Protein AF-A0A8T3V897-F1 (afdb_monomer_lite)

Radius of gyration: 18.7 Å; chains: 1; bounding box: 42×52×38 Å

InterPro domains:
  IPR036388 Winged helix-like DNA-binding domain superfamily [G3DSA:1.10.10.10] (30-79)

Sequence (80 aa):
MINEKTLEDSYNLPVIEEITLRDIPYPQQKEEIIEYCKKNKRVFLSDVANDLKLDLWDVYNIINELIDEGILGVHNDNRL

pLDDT: mean 85.64, std 17.75, range [40.34, 98.5]

Structure (mmCIF, N/CA/C/O backbone):
data_AF-A0A8T3V897-F1
#
_entry.id   AF-A0A8T3V897-F1
#
loop_
_atom_site.group_PDB
_atom_site.id
_atom_site.type_symbol
_atom_site.label_atom_id
_atom_site.label_alt_id
_atom_site.label_comp_id
_atom_site.label_asym_id
_atom_site.label_entity_id
_atom_site.label_seq_id
_atom_site.pdbx_PDB_ins_code
_atom_site.Cartn_x
_atom_site.Cartn_y
_atom_site.Cartn_z
_atom_site.occupancy
_atom_site.B_iso_or_equiv
_atom_site.auth_seq_id
_atom_site.auth_comp_id
_atom_site.auth_asym_id
_atom_site.auth_atom_id
_atom_site.pdbx_PDB_model_num
ATOM 1 N N . MET A 1 1 ? 27.598 40.274 -29.285 1.00 40.34 1 MET A N 1
ATOM 2 C CA . MET A 1 1 ? 28.124 39.422 -28.201 1.00 40.34 1 MET A CA 1
ATOM 3 C C . MET A 1 1 ? 26.924 38.894 -27.448 1.00 40.34 1 MET A C 1
ATOM 5 O O . MET A 1 1 ? 26.237 39.679 -26.809 1.00 40.34 1 MET A O 1
ATOM 9 N N . ILE A 1 2 ? 26.580 37.628 -27.666 1.00 46.56 2 ILE A N 1
ATOM 10 C CA . ILE A 1 2 ? 25.466 36.982 -26.971 1.00 46.56 2 ILE A CA 1
ATOM 11 C C . ILE A 1 2 ? 26.055 36.516 -25.640 1.00 46.56 2 ILE A C 1
ATOM 13 O O . ILE A 1 2 ? 27.082 35.846 -25.640 1.00 46.56 2 ILE A O 1
ATOM 17 N N . ASN A 1 3 ? 25.485 36.977 -24.528 1.00 46.88 3 ASN A N 1
ATOM 18 C CA . ASN A 1 3 ? 25.947 36.627 -23.188 1.00 46.88 3 ASN A CA 1
ATOM 19 C C . ASN A 1 3 ? 25.838 35.104 -23.013 1.00 46.88 3 ASN A C 1
ATOM 21 O O . ASN A 1 3 ? 24.731 34.573 -23.035 1.00 46.88 3 ASN A O 1
ATOM 25 N N . GLU A 1 4 ? 26.962 34.417 -22.809 1.00 53.56 4 GLU A N 1
ATOM 26 C CA . GLU A 1 4 ? 27.075 32.965 -22.567 1.00 53.56 4 GLU A CA 1
ATOM 27 C C . GLU A 1 4 ? 26.510 32.538 -21.192 1.00 53.56 4 GLU A C 1
ATOM 29 O O . GLU A 1 4 ? 27.056 31.672 -20.519 1.00 53.56 4 GLU A O 1
ATOM 34 N N . LYS A 1 5 ? 25.430 33.172 -20.718 1.00 51.28 5 LYS A N 1
ATOM 35 C CA . LYS A 1 5 ? 24.908 32.993 -19.354 1.00 51.28 5 LYS A CA 1
ATOM 36 C C . LYS A 1 5 ? 23.411 32.694 -19.303 1.00 51.28 5 LYS A C 1
ATOM 38 O O . LYS A 1 5 ? 22.717 33.207 -18.434 1.00 51.28 5 LYS A O 1
ATOM 43 N N . THR A 1 6 ? 22.870 31.947 -20.261 1.00 51.91 6 THR A N 1
ATOM 44 C CA . THR A 1 6 ? 21.423 31.649 -20.286 1.00 51.91 6 THR A CA 1
ATOM 45 C C . THR A 1 6 ? 21.117 30.331 -20.988 1.00 51.91 6 THR A C 1
ATOM 47 O O . THR A 1 6 ? 20.447 30.344 -22.004 1.00 51.91 6 THR A O 1
ATOM 50 N N . LEU A 1 7 ? 21.596 29.189 -20.478 1.00 52.12 7 LEU A N 1
ATOM 51 C CA . LEU A 1 7 ? 21.041 27.877 -20.872 1.00 52.12 7 LEU A CA 1
ATOM 52 C C . LEU A 1 7 ? 21.160 26.759 -19.811 1.00 52.12 7 LEU A C 1
ATOM 54 O O . LEU A 1 7 ? 20.611 25.686 -20.033 1.00 52.12 7 LEU A O 1
ATOM 58 N N . GLU A 1 8 ? 21.825 26.972 -18.670 1.00 51.72 8 GLU A N 1
ATOM 59 C CA . GLU A 1 8 ? 22.027 25.902 -17.670 1.00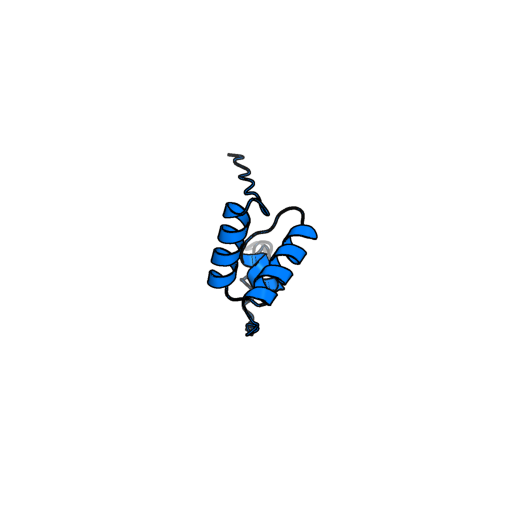 51.72 8 GLU A CA 1
ATOM 60 C C . GLU A 1 8 ? 20.879 25.720 -16.659 1.00 51.72 8 GLU A C 1
ATOM 62 O O . GLU A 1 8 ? 20.846 24.710 -15.958 1.00 51.72 8 GLU A O 1
ATOM 67 N N . ASP A 1 9 ? 19.888 26.614 -16.616 1.00 54.22 9 ASP A N 1
ATOM 68 C CA . ASP A 1 9 ? 18.761 26.463 -15.692 1.00 54.22 9 ASP A CA 1
ATOM 69 C C . ASP A 1 9 ? 17.649 25.568 -16.266 1.00 54.22 9 ASP A C 1
ATOM 71 O O . ASP A 1 9 ? 16.682 26.003 -16.890 1.00 54.22 9 ASP A O 1
ATOM 75 N N . SER A 1 10 ? 17.779 24.285 -15.930 1.00 58.72 10 SER A N 1
ATOM 76 C CA . SER A 1 10 ? 16.685 23.391 -15.537 1.00 58.72 10 SER A CA 1
ATOM 77 C C . SER A 1 10 ? 15.684 22.948 -16.613 1.00 58.72 10 SER A C 1
ATOM 79 O O . SER A 1 10 ? 14.502 23.280 -16.589 1.00 58.72 10 SER A O 1
ATOM 81 N N . TYR A 1 11 ? 16.106 22.020 -17.464 1.00 60.62 11 TYR A N 1
ATOM 82 C CA . TYR A 1 11 ? 15.212 20.911 -17.792 1.00 60.62 11 TYR A CA 1
ATOM 83 C C . TYR A 1 11 ? 15.656 19.718 -16.951 1.00 60.62 11 TYR A C 1
ATOM 85 O O . TYR A 1 11 ? 16.511 18.943 -17.370 1.00 60.62 11 TYR A O 1
ATOM 93 N N . ASN A 1 12 ? 15.091 19.575 -15.746 1.00 67.75 12 ASN A N 1
ATOM 94 C CA . ASN A 1 12 ? 15.046 18.267 -15.092 1.00 67.75 12 ASN A CA 1
ATOM 95 C C . ASN A 1 12 ? 14.139 17.394 -15.958 1.00 67.75 12 ASN A C 1
ATOM 97 O O . ASN A 1 12 ? 12.928 17.329 -15.751 1.00 67.75 12 ASN A O 1
ATOM 101 N N . LEU A 1 13 ? 14.722 16.817 -17.007 1.00 76.00 13 LEU A N 1
ATOM 102 C CA . LEU A 1 13 ? 14.035 15.848 -17.838 1.00 76.00 13 LEU A CA 1
ATOM 103 C C . LEU A 1 13 ? 13.603 14.695 -16.926 1.00 76.00 13 LEU A C 1
ATOM 105 O O . LEU A 1 13 ? 14.396 14.275 -16.075 1.00 76.00 13 LEU A O 1
ATOM 109 N N . PRO A 1 14 ? 12.360 14.205 -17.057 1.00 75.75 14 PRO A N 1
ATOM 110 C CA . PRO A 1 14 ? 11.906 13.086 -16.252 1.00 75.75 14 PRO A CA 1
ATOM 111 C C . PRO A 1 14 ? 12.850 11.902 -16.474 1.00 75.75 14 PRO A C 1
ATOM 113 O O . PRO A 1 14 ? 13.130 11.522 -17.613 1.00 75.75 14 PRO A O 1
ATOM 116 N N . VAL A 1 15 ? 13.358 11.340 -15.378 1.00 79.62 15 VAL A N 1
ATOM 117 C CA . VAL A 1 15 ? 14.122 10.094 -15.419 1.00 79.62 15 VAL A CA 1
ATOM 118 C C . VAL A 1 15 ? 13.114 8.970 -15.619 1.00 79.62 15 VAL A C 1
ATOM 120 O O . VAL A 1 15 ? 12.191 8.815 -14.825 1.00 79.62 15 VAL A O 1
ATOM 123 N N . ILE A 1 16 ? 13.264 8.230 -16.715 1.00 86.12 16 ILE A N 1
ATOM 124 C CA . ILE A 1 16 ? 12.439 7.063 -17.026 1.00 86.12 16 ILE A CA 1
ATOM 125 C C . ILE A 1 16 ? 13.239 5.829 -16.628 1.00 86.12 16 ILE A C 1
ATOM 127 O O . ILE A 1 16 ? 14.359 5.641 -17.105 1.00 86.12 16 ILE A O 1
ATOM 131 N N . GLU A 1 17 ? 12.657 4.987 -15.785 1.00 86.31 17 GLU A N 1
ATOM 132 C CA . GLU A 1 17 ? 13.224 3.702 -15.391 1.00 86.31 17 GLU A CA 1
ATOM 133 C C . GLU A 1 17 ? 12.228 2.569 -15.648 1.00 86.31 17 GLU A C 1
ATOM 135 O O . GLU A 1 17 ? 11.011 2.763 -15.613 1.00 86.31 17 GLU A O 1
ATOM 140 N N . GLU A 1 18 ? 12.749 1.380 -15.947 1.00 88.62 18 GLU A N 1
ATOM 141 C CA . GLU A 1 18 ? 11.940 0.167 -15.999 1.00 88.62 18 GLU A CA 1
ATOM 142 C C . GLU A 1 18 ? 11.630 -0.282 -14.568 1.00 88.62 18 GLU A C 1
ATOM 144 O O . GLU A 1 18 ? 12.537 -0.494 -13.761 1.00 88.62 18 GLU A O 1
ATOM 149 N N . ILE A 1 19 ? 10.345 -0.456 -14.261 1.00 87.44 19 ILE A N 1
ATOM 150 C CA . ILE A 1 19 ? 9.886 -0.933 -12.957 1.00 87.44 19 ILE A CA 1
ATOM 151 C C . ILE A 1 19 ? 9.305 -2.332 -13.133 1.00 87.44 19 ILE A C 1
ATOM 153 O O . ILE A 1 19 ? 8.353 -2.540 -13.883 1.00 87.44 19 ILE A O 1
ATOM 157 N N . THR A 1 20 ? 9.861 -3.302 -12.411 1.00 94.88 20 THR A N 1
ATOM 158 C CA . THR A 1 20 ? 9.281 -4.643 -12.299 1.00 94.88 20 THR A CA 1
ATOM 159 C C . THR A 1 20 ? 8.321 -4.683 -11.118 1.00 94.88 20 THR A C 1
ATOM 161 O O . THR A 1 20 ? 8.748 -4.524 -9.970 1.00 94.88 20 THR A O 1
ATOM 164 N N . LEU A 1 21 ? 7.041 -4.921 -11.400 1.00 97.00 21 LEU A N 1
ATOM 165 C CA . LEU A 1 21 ? 6.021 -5.105 -10.372 1.00 97.00 21 LEU A CA 1
ATOM 166 C C . LEU A 1 21 ? 6.204 -6.446 -9.656 1.00 97.00 21 LEU A C 1
ATOM 168 O O . LEU A 1 21 ? 6.583 -7.451 -10.261 1.00 97.00 21 LEU A O 1
ATOM 172 N N . ARG A 1 22 ? 5.926 -6.459 -8.354 1.00 97.62 22 ARG A N 1
ATOM 173 C CA . ARG A 1 22 ? 5.864 -7.683 -7.561 1.00 97.62 22 ARG A CA 1
ATOM 174 C C . ARG A 1 22 ? 4.473 -8.287 -7.676 1.00 97.62 22 ARG A C 1
ATOM 176 O O . ARG A 1 22 ? 3.490 -7.658 -7.302 1.00 97.62 22 ARG A O 1
ATOM 183 N N . ASP A 1 23 ? 4.420 -9.533 -8.121 1.00 94.88 23 ASP A N 1
ATOM 184 C CA . ASP A 1 23 ? 3.210 -10.347 -8.060 1.00 94.88 23 ASP A CA 1
ATOM 185 C C . ASP A 1 23 ? 3.144 -11.031 -6.689 1.00 94.88 23 ASP A C 1
ATOM 187 O O . ASP A 1 23 ? 3.806 -12.044 -6.442 1.00 94.88 23 ASP A O 1
ATOM 191 N N . ILE A 1 24 ? 2.429 -10.405 -5.753 1.00 97.56 24 ILE A N 1
ATOM 192 C CA . ILE A 1 24 ? 2.221 -10.922 -4.397 1.00 97.56 24 ILE A CA 1
ATOM 193 C C . ILE A 1 24 ? 0.725 -10.990 -4.067 1.00 97.56 24 ILE A C 1
ATOM 195 O O . ILE A 1 24 ? -0.059 -10.184 -4.578 1.00 97.56 24 ILE A O 1
ATOM 199 N N . PRO A 1 25 ? 0.298 -11.914 -3.185 1.00 97.94 25 PRO A N 1
ATOM 200 C CA . PRO A 1 25 ? -1.111 -12.064 -2.839 1.00 97.94 25 PRO A CA 1
ATOM 201 C C . PRO A 1 25 ? -1.722 -10.792 -2.241 1.00 97.94 25 PRO A C 1
ATOM 203 O O . PRO A 1 25 ? -1.100 -10.127 -1.413 1.00 97.94 25 PRO A O 1
ATOM 206 N N . TYR A 1 26 ? -2.986 -10.519 -2.571 1.00 97.19 26 TYR A N 1
ATOM 207 C CA . TYR A 1 26 ? -3.734 -9.353 -2.083 1.00 97.19 26 TYR A CA 1
ATOM 208 C C . TYR A 1 26 ? -3.650 -9.117 -0.559 1.00 97.19 26 TYR A C 1
ATOM 210 O O . TYR A 1 26 ? -3.387 -7.984 -0.156 1.00 97.19 26 TYR A O 1
ATOM 218 N N . PRO A 1 27 ? -3.781 -10.140 0.319 1.00 97.88 27 PRO A N 1
ATOM 219 C CA . PRO A 1 27 ? -3.645 -9.923 1.762 1.00 97.88 27 PRO A CA 1
ATOM 220 C C . PRO A 1 27 ? -2.273 -9.367 2.162 1.00 97.88 27 PRO A C 1
ATOM 222 O O . PRO A 1 27 ? -2.190 -8.520 3.047 1.00 97.88 27 PRO A O 1
ATOM 225 N N . GLN A 1 28 ? -1.211 -9.805 1.480 1.00 98.44 28 GLN A N 1
ATOM 226 C CA . GLN A 1 28 ? 0.141 -9.306 1.710 1.00 98.44 28 GLN A CA 1
ATOM 227 C C . GLN A 1 28 ? 0.288 -7.866 1.201 1.00 98.44 28 GLN A C 1
ATOM 229 O O . GLN A 1 28 ? 0.869 -7.039 1.897 1.00 98.44 28 GLN A O 1
ATOM 234 N N . GLN A 1 29 ? -0.283 -7.536 0.035 1.00 98.38 29 GLN A N 1
ATOM 235 C CA . GLN A 1 29 ? -0.310 -6.153 -0.459 1.00 98.38 29 GLN A CA 1
ATOM 236 C C . GLN A 1 29 ? -0.973 -5.215 0.557 1.00 98.38 29 GLN A C 1
ATOM 238 O O . GLN A 1 29 ? -0.408 -4.177 0.898 1.00 98.38 29 GLN A O 1
ATOM 243 N N . LYS A 1 30 ? -2.138 -5.609 1.092 1.00 98.50 30 LYS A N 1
ATOM 244 C CA . LYS A 1 30 ? -2.879 -4.831 2.094 1.00 98.50 30 LYS A CA 1
ATOM 245 C C . LYS A 1 30 ? -2.052 -4.599 3.360 1.00 98.50 30 LYS A C 1
ATOM 247 O O . LYS A 1 30 ? -1.985 -3.468 3.837 1.00 98.50 30 LYS A O 1
ATOM 252 N N . GLU A 1 31 ? -1.384 -5.630 3.876 1.00 98.31 31 GLU A N 1
ATOM 253 C CA . GLU A 1 31 ? -0.505 -5.506 5.047 1.00 98.31 31 GLU A CA 1
ATOM 254 C C . GLU A 1 31 ? 0.679 -4.561 4.789 1.00 98.31 31 GLU A C 1
ATOM 256 O O . GLU A 1 31 ? 0.936 -3.653 5.584 1.00 98.31 31 GLU A O 1
ATOM 261 N N . GLU A 1 32 ? 1.370 -4.717 3.658 1.00 98.44 32 GLU A N 1
ATOM 262 C CA . GLU A 1 32 ? 2.522 -3.879 3.318 1.00 98.44 32 GLU A CA 1
ATOM 263 C C . GLU A 1 32 ? 2.131 -2.406 3.104 1.00 98.44 32 GLU A C 1
ATOM 265 O O . GLU A 1 32 ? 2.847 -1.510 3.560 1.00 98.44 32 GLU A O 1
ATOM 270 N N . ILE A 1 33 ? 0.971 -2.143 2.490 1.00 98.00 33 ILE A N 1
ATOM 271 C CA . ILE A 1 33 ? 0.422 -0.790 2.316 1.00 98.00 33 ILE A CA 1
ATOM 272 C C . ILE A 1 33 ? 0.100 -0.149 3.671 1.00 98.00 33 ILE A C 1
ATOM 274 O O . ILE A 1 33 ? 0.477 1.001 3.908 1.00 98.00 33 ILE A O 1
ATOM 278 N N . ILE A 1 34 ? -0.527 -0.885 4.596 1.00 97.19 34 ILE A N 1
ATOM 279 C CA . ILE A 1 34 ? -0.794 -0.393 5.957 1.00 97.19 34 ILE A CA 1
ATOM 280 C C . ILE A 1 34 ? 0.517 0.006 6.647 1.00 97.19 34 ILE A C 1
ATOM 282 O O . ILE A 1 34 ? 0.616 1.096 7.217 1.00 97.19 34 ILE A O 1
ATOM 286 N N . GLU A 1 35 ? 1.534 -0.855 6.601 1.00 97.75 35 GLU A N 1
ATOM 287 C CA . GLU A 1 35 ? 2.825 -0.583 7.238 1.00 97.75 35 GLU A CA 1
ATOM 288 C C . GLU A 1 35 ? 3.564 0.591 6.587 1.00 97.75 35 GLU A C 1
ATOM 290 O O . GLU A 1 35 ? 4.191 1.394 7.286 1.00 97.75 35 GLU A O 1
ATOM 295 N N . TYR A 1 36 ? 3.458 0.744 5.266 1.00 97.69 36 TYR A N 1
ATOM 296 C CA . TYR A 1 36 ? 3.992 1.899 4.554 1.00 97.69 36 TYR A CA 1
ATOM 297 C C . TYR A 1 36 ? 3.312 3.201 5.006 1.00 97.69 36 TYR A C 1
ATOM 299 O O . TYR A 1 36 ? 3.995 4.167 5.357 1.00 97.69 36 TYR A O 1
ATOM 307 N N . CYS A 1 37 ? 1.979 3.224 5.082 1.00 95.69 37 CYS A N 1
ATOM 308 C CA . CYS A 1 37 ? 1.216 4.381 5.553 1.00 95.69 37 CYS A CA 1
ATOM 309 C C . CYS A 1 37 ? 1.482 4.711 7.030 1.00 95.69 37 CYS A C 1
ATOM 311 O O . CYS A 1 37 ? 1.493 5.879 7.396 1.00 95.69 37 CYS A O 1
ATOM 313 N N . LYS A 1 38 ? 1.740 3.724 7.897 1.00 94.12 38 LYS A N 1
ATOM 314 C CA . L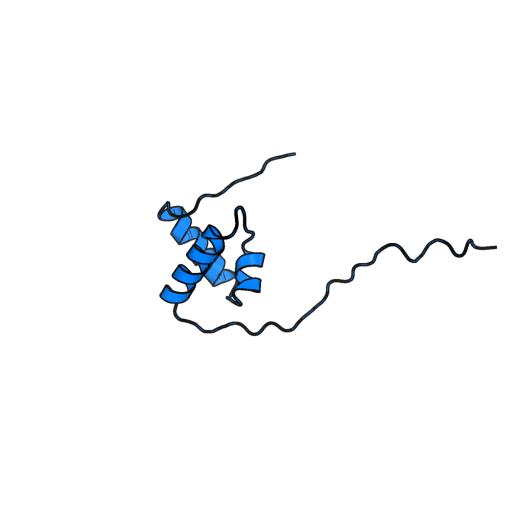YS A 1 38 ? 2.099 3.981 9.307 1.00 94.12 38 LYS A CA 1
ATOM 315 C C . LYS A 1 38 ? 3.454 4.670 9.455 1.00 94.12 38 LYS A C 1
ATOM 317 O O . LYS A 1 38 ? 3.630 5.504 10.343 1.00 94.12 38 LYS A O 1
ATOM 322 N N . LYS A 1 39 ? 4.426 4.302 8.616 1.00 95.69 39 LYS A N 1
ATOM 323 C CA . LYS A 1 39 ? 5.791 4.853 8.661 1.00 95.69 39 LYS A CA 1
ATOM 324 C C . LYS A 1 39 ? 5.863 6.279 8.114 1.00 95.69 39 LYS A C 1
ATOM 326 O O . LYS A 1 39 ? 6.731 7.045 8.530 1.00 95.69 39 LYS A O 1
ATOM 331 N N . ASN A 1 40 ? 4.943 6.644 7.225 1.00 91.75 40 ASN A N 1
ATOM 332 C CA . ASN A 1 40 ? 4.947 7.914 6.509 1.00 91.75 40 ASN A CA 1
ATOM 333 C C . ASN A 1 40 ? 3.769 8.800 6.939 1.00 91.75 40 ASN A C 1
ATOM 335 O O . ASN A 1 40 ? 2.618 8.396 6.883 1.00 91.75 40 ASN A O 1
ATOM 339 N N . LYS A 1 41 ? 4.025 10.052 7.342 1.00 80.00 41 LYS A N 1
ATOM 340 C CA . LYS A 1 41 ? 2.963 10.940 7.869 1.00 80.00 41 LYS A CA 1
ATOM 341 C C . LYS A 1 41 ? 1.876 11.290 6.844 1.00 80.00 41 LYS A C 1
ATOM 343 O O . LYS A 1 41 ? 0.743 11.556 7.233 1.00 80.00 41 LYS A O 1
ATOM 348 N N . ARG A 1 42 ? 2.245 11.379 5.565 1.00 88.00 42 ARG A N 1
ATOM 349 C CA . ARG A 1 42 ? 1.379 11.652 4.411 1.00 88.00 42 ARG A CA 1
ATOM 350 C C . ARG A 1 42 ? 2.001 10.967 3.204 1.00 88.00 42 ARG A C 1
ATOM 352 O O . ARG A 1 42 ? 3.220 11.019 3.064 1.00 88.00 42 ARG A O 1
ATOM 359 N N . VAL A 1 43 ? 1.177 10.343 2.373 1.00 92.00 43 VAL A N 1
ATOM 360 C CA . VAL A 1 43 ? 1.630 9.555 1.222 1.00 92.00 43 VAL A CA 1
ATOM 361 C C . VAL A 1 43 ? 0.771 9.869 0.007 1.00 92.00 43 VAL A C 1
ATOM 363 O O . VAL A 1 43 ? -0.441 10.048 0.149 1.00 92.00 43 VAL A O 1
ATOM 366 N N . PHE A 1 44 ? 1.382 9.921 -1.176 1.00 93.62 44 PHE A N 1
ATOM 367 C CA . PHE A 1 44 ? 0.641 9.842 -2.430 1.00 93.62 44 PHE A CA 1
ATOM 368 C C . PHE A 1 44 ? 0.536 8.382 -2.880 1.00 93.62 44 PHE A C 1
ATOM 370 O O . PHE A 1 44 ? 1.432 7.579 -2.634 1.00 93.62 44 PHE A O 1
ATOM 377 N N . LEU A 1 45 ? -0.551 8.037 -3.576 1.00 94.25 45 LEU A N 1
ATOM 378 C CA . LEU A 1 45 ? -0.761 6.684 -4.114 1.00 94.25 45 LEU A CA 1
ATOM 379 C C . LEU A 1 45 ? 0.387 6.239 -5.031 1.00 94.25 45 LEU A C 1
ATOM 381 O O . LEU A 1 45 ? 0.778 5.076 -5.009 1.00 94.25 45 LEU A O 1
ATOM 385 N N . SER A 1 46 ? 0.944 7.177 -5.803 1.00 93.44 46 SER A N 1
ATOM 386 C CA . SER A 1 46 ? 2.105 6.938 -6.662 1.00 93.44 46 SER A CA 1
ATOM 387 C C . SER A 1 46 ? 3.340 6.522 -5.873 1.00 93.44 46 SER A C 1
ATOM 389 O O . SER A 1 46 ? 4.069 5.647 -6.324 1.00 93.44 46 SER A O 1
ATOM 391 N N . ASP A 1 47 ? 3.559 7.114 -4.698 1.00 94.88 47 ASP A N 1
ATOM 392 C CA . ASP A 1 47 ? 4.722 6.808 -3.862 1.00 94.88 47 ASP A CA 1
ATOM 393 C C . ASP A 1 47 ? 4.596 5.390 -3.309 1.00 94.88 47 ASP A C 1
ATOM 395 O O . ASP A 1 47 ? 5.530 4.602 -3.391 1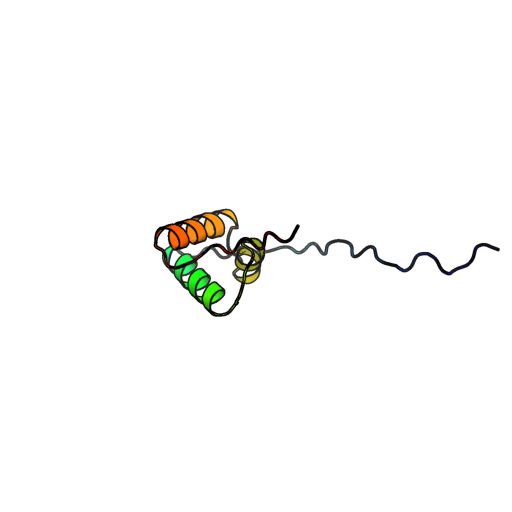.00 94.88 47 ASP A O 1
ATOM 399 N N . VAL A 1 48 ? 3.395 5.029 -2.843 1.00 96.88 48 VAL A N 1
ATOM 400 C CA . VAL A 1 48 ? 3.089 3.673 -2.370 1.00 96.88 48 VAL A CA 1
ATOM 401 C C . VAL A 1 48 ? 3.316 2.648 -3.485 1.00 96.88 48 VAL A C 1
ATOM 403 O O . VAL A 1 48 ? 3.999 1.649 -3.269 1.00 96.88 48 VAL A O 1
ATOM 406 N N . ALA A 1 49 ? 2.771 2.893 -4.681 1.00 96.81 49 ALA A N 1
ATOM 407 C CA . ALA A 1 49 ? 2.903 1.986 -5.819 1.00 96.81 49 ALA A CA 1
ATOM 408 C C . ALA A 1 49 ? 4.364 1.819 -6.262 1.00 96.81 49 ALA A C 1
ATOM 410 O O . ALA A 1 49 ? 4.825 0.691 -6.436 1.00 96.81 49 ALA A O 1
ATOM 411 N N . ASN A 1 50 ? 5.110 2.920 -6.378 1.00 94.75 50 ASN A N 1
ATOM 412 C CA . ASN A 1 50 ? 6.508 2.895 -6.804 1.00 94.75 50 ASN A CA 1
ATOM 413 C C . ASN A 1 50 ? 7.414 2.225 -5.762 1.00 94.75 50 ASN A C 1
ATOM 415 O O . ASN A 1 50 ? 8.172 1.314 -6.100 1.00 94.75 50 ASN A O 1
ATOM 419 N N . ASP A 1 51 ? 7.303 2.618 -4.492 1.00 96.12 51 ASP A N 1
ATOM 420 C CA . ASP A 1 51 ? 8.185 2.125 -3.431 1.00 96.12 51 ASP A CA 1
ATOM 421 C C . ASP A 1 51 ? 7.923 0.651 -3.105 1.00 96.12 51 ASP A C 1
ATOM 423 O O . ASP A 1 51 ? 8.860 -0.116 -2.862 1.00 96.12 51 ASP A O 1
ATOM 427 N N . LEU A 1 52 ? 6.653 0.230 -3.122 1.00 97.25 52 LEU A N 1
ATOM 428 C CA . LEU A 1 52 ? 6.275 -1.167 -2.888 1.00 97.25 52 LEU A CA 1
ATOM 429 C C . LEU A 1 52 ? 6.319 -2.015 -4.165 1.00 97.25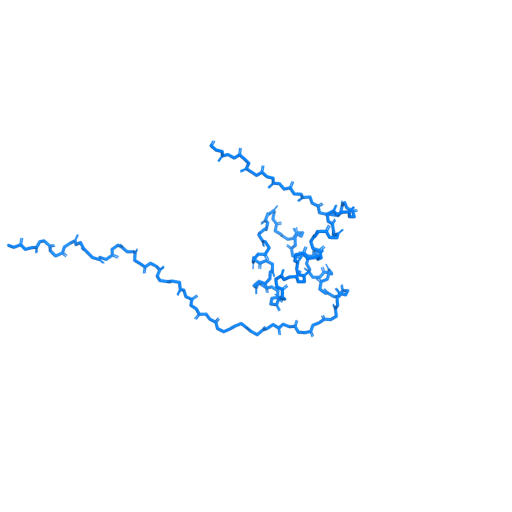 52 LEU A C 1
ATOM 431 O O . LEU A 1 52 ? 6.191 -3.243 -4.081 1.00 97.25 52 LEU A O 1
ATOM 435 N N . LYS A 1 53 ? 6.533 -1.391 -5.329 1.00 97.62 53 LYS A N 1
ATOM 436 C CA . LYS A 1 53 ? 6.498 -2.027 -6.654 1.00 97.62 53 LYS A CA 1
ATOM 437 C C . LYS A 1 53 ? 5.198 -2.799 -6.877 1.00 97.62 53 LYS A C 1
ATOM 439 O O . LYS A 1 53 ? 5.225 -3.965 -7.270 1.00 97.62 53 LYS A O 1
ATOM 444 N N . LEU A 1 54 ? 4.077 -2.166 -6.556 1.00 97.81 54 LEU A N 1
ATOM 445 C CA . LEU A 1 54 ? 2.731 -2.712 -6.715 1.00 97.81 54 LEU A CA 1
ATOM 446 C C . LEU A 1 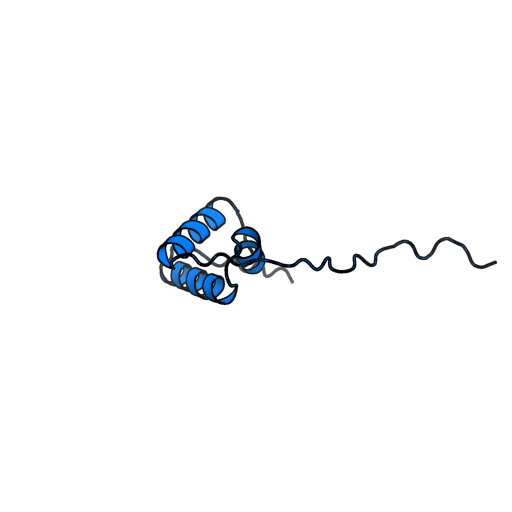54 ? 2.010 -1.999 -7.853 1.00 97.81 54 LEU A C 1
ATOM 448 O O . LEU A 1 54 ? 2.347 -0.865 -8.199 1.00 97.81 54 LEU A O 1
ATOM 452 N N . ASP A 1 55 ? 1.016 -2.665 -8.431 1.00 96.69 55 ASP A N 1
ATOM 453 C CA . ASP A 1 55 ? 0.165 -2.031 -9.427 1.00 96.69 55 ASP A CA 1
ATOM 454 C C . ASP A 1 55 ? -0.609 -0.857 -8.804 1.00 96.69 55 ASP A C 1
ATOM 456 O O . ASP A 1 55 ? -1.154 -0.949 -7.701 1.00 96.69 55 ASP A O 1
ATOM 460 N N . LEU A 1 56 ? -0.646 0.275 -9.510 1.00 96.75 56 LEU A N 1
ATOM 461 C CA . LEU A 1 56 ? -1.267 1.497 -9.001 1.00 96.75 56 LEU A CA 1
ATOM 462 C C . LEU A 1 56 ? -2.778 1.335 -8.786 1.00 96.75 56 LEU A C 1
ATOM 464 O O . LEU A 1 56 ? -3.334 1.945 -7.871 1.00 96.75 56 LEU A O 1
ATOM 468 N N . TRP A 1 57 ? -3.448 0.539 -9.621 1.00 96.88 57 TRP A N 1
ATOM 469 C CA . TRP A 1 57 ? -4.876 0.283 -9.492 1.00 96.88 57 TRP A CA 1
ATOM 470 C C . TRP A 1 57 ? -5.171 -0.580 -8.266 1.00 96.88 57 TRP A C 1
ATOM 472 O O . TRP A 1 57 ? -6.092 -0.269 -7.510 1.00 96.88 57 TRP A O 1
ATOM 482 N N . ASP A 1 58 ? -4.354 -1.602 -8.013 1.00 97.31 58 ASP A N 1
ATOM 483 C CA . ASP A 1 58 ? -4.468 -2.424 -6.804 1.00 97.31 58 ASP A CA 1
ATOM 484 C C . ASP A 1 58 ? -4.233 -1.590 -5.540 1.00 97.31 58 ASP A C 1
ATOM 486 O O . ASP A 1 58 ? -5.036 -1.639 -4.605 1.00 97.31 58 ASP A O 1
ATOM 490 N N . VAL A 1 59 ? -3.202 -0.738 -5.541 1.00 98.06 59 VAL A N 1
ATOM 491 C CA . VAL A 1 59 ? -2.944 0.210 -4.446 1.00 98.06 59 VAL A CA 1
ATOM 492 C C . VAL A 1 59 ? -4.137 1.140 -4.227 1.00 98.06 59 VAL A C 1
ATOM 494 O O . VAL A 1 59 ? -4.558 1.331 -3.088 1.00 98.06 59 VAL A O 1
ATOM 497 N N . TYR A 1 60 ? -4.706 1.706 -5.294 1.00 97.62 60 TYR A N 1
ATOM 498 C CA . TYR A 1 60 ? -5.888 2.565 -5.203 1.00 97.62 60 TYR A CA 1
ATOM 499 C C . TYR A 1 60 ? -7.075 1.837 -4.561 1.00 97.62 60 TYR A C 1
ATOM 501 O O . TYR A 1 60 ? -7.696 2.371 -3.640 1.00 97.62 60 TYR A O 1
ATOM 509 N N . ASN A 1 61 ? -7.366 0.612 -5.005 1.00 98.25 61 ASN A N 1
ATOM 510 C CA . ASN A 1 61 ? -8.475 -0.181 -4.476 1.00 98.25 61 ASN A CA 1
ATOM 511 C C . ASN A 1 61 ? -8.277 -0.505 -2.993 1.00 98.25 61 ASN A C 1
ATOM 513 O O . ASN A 1 61 ? -9.184 -0.276 -2.195 1.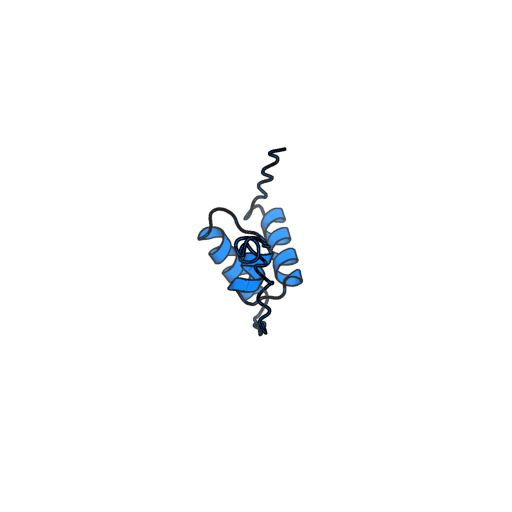00 98.25 61 ASN A O 1
ATOM 517 N N . ILE A 1 62 ? -7.077 -0.955 -2.616 1.00 98.38 62 ILE A N 1
ATOM 518 C CA . ILE A 1 62 ? -6.740 -1.272 -1.225 1.00 98.38 62 ILE A CA 1
ATOM 519 C C . ILE A 1 62 ? -6.841 -0.028 -0.341 1.00 98.38 62 ILE A C 1
ATOM 521 O O . ILE A 1 62 ? -7.410 -0.090 0.745 1.00 98.38 62 ILE A O 1
ATOM 525 N N . ILE A 1 63 ? -6.304 1.114 -0.778 1.00 97.62 63 ILE A N 1
ATOM 526 C CA . ILE A 1 63 ? -6.360 2.351 0.009 1.00 97.62 63 ILE A CA 1
ATOM 527 C C . ILE A 1 63 ? -7.809 2.790 0.233 1.00 97.62 63 ILE A C 1
ATOM 529 O O . ILE A 1 63 ? -8.147 3.161 1.355 1.00 97.62 63 ILE A O 1
ATOM 533 N N . ASN A 1 64 ? -8.673 2.713 -0.783 1.00 97.19 64 ASN A N 1
ATOM 534 C CA . ASN A 1 64 ? -10.093 3.030 -0.613 1.00 97.19 64 ASN A CA 1
ATOM 535 C C . ASN A 1 64 ? -10.791 2.050 0.331 1.00 97.19 64 ASN A C 1
ATOM 537 O O . ASN A 1 64 ? -11.511 2.495 1.217 1.00 97.19 64 ASN A O 1
ATOM 541 N N . GLU A 1 65 ? -10.524 0.746 0.212 1.00 98.25 65 GLU A N 1
ATOM 542 C CA . GLU A 1 65 ? -11.041 -0.256 1.152 1.00 98.25 65 GLU A CA 1
ATOM 543 C C . GLU A 1 65 ? -10.633 0.081 2.595 1.00 98.25 65 GLU A C 1
ATOM 545 O O . GLU A 1 65 ? -11.466 0.093 3.496 1.00 98.25 65 GLU A O 1
ATOM 550 N N . LEU A 1 66 ? -9.366 0.439 2.822 1.00 97.38 66 LEU A N 1
ATOM 551 C CA . LEU A 1 66 ? -8.860 0.824 4.143 1.00 97.38 66 LEU A CA 1
ATOM 552 C C . LEU A 1 66 ? -9.471 2.132 4.671 1.00 97.38 66 LEU A C 1
ATOM 554 O O . LEU A 1 66 ? -9.585 2.307 5.887 1.00 97.38 66 LEU A O 1
ATOM 558 N N . ILE A 1 67 ? -9.830 3.065 3.787 1.00 96.44 67 ILE A N 1
ATOM 559 C CA . ILE A 1 67 ? -10.548 4.295 4.149 1.00 96.44 67 ILE A CA 1
ATOM 560 C C . ILE A 1 67 ? -11.988 3.963 4.545 1.00 96.44 67 ILE A C 1
ATOM 562 O O . ILE A 1 67 ? -12.455 4.438 5.581 1.00 96.44 67 ILE A O 1
ATOM 566 N N . ASP A 1 68 ? -12.667 3.118 3.770 1.00 97.69 68 ASP A N 1
ATOM 567 C CA . ASP A 1 68 ? -14.035 2.671 4.045 1.00 97.69 68 ASP A CA 1
ATOM 568 C C . ASP A 1 68 ? -14.114 1.875 5.361 1.00 97.69 68 ASP A C 1
ATOM 570 O O . ASP A 1 68 ? -15.071 2.012 6.125 1.00 97.69 68 ASP A O 1
ATOM 574 N N . GLU A 1 69 ? -13.072 1.101 5.677 1.00 97.38 69 GLU A N 1
ATOM 575 C CA . GLU A 1 69 ? -12.896 0.402 6.958 1.00 97.38 69 GLU A CA 1
ATOM 576 C C . GLU A 1 69 ? -12.532 1.340 8.128 1.00 97.38 69 GLU A C 1
ATOM 578 O O . GLU A 1 69 ? -12.521 0.914 9.285 1.00 97.38 69 GLU A O 1
ATOM 583 N N . GLY A 1 70 ? -12.221 2.613 7.860 1.00 96.38 70 GLY A N 1
ATOM 584 C CA . GLY A 1 70 ? -11.809 3.595 8.867 1.00 96.38 70 GLY A CA 1
ATOM 585 C C . GLY A 1 70 ? -10.392 3.388 9.416 1.00 96.38 70 GLY A C 1
ATOM 586 O O . GLY A 1 70 ? -10.047 3.955 10.454 1.00 96.38 70 GLY A O 1
ATOM 587 N N . ILE A 1 71 ? -9.568 2.580 8.743 1.00 95.50 71 ILE A N 1
ATOM 588 C CA . ILE A 1 71 ? -8.162 2.333 9.099 1.00 95.50 71 ILE A CA 1
ATOM 589 C C . ILE A 1 71 ? -7.277 3.492 8.626 1.00 95.50 71 ILE A C 1
ATOM 591 O O . ILE A 1 71 ? -6.343 3.887 9.328 1.00 95.50 71 ILE A O 1
ATOM 595 N N . LEU A 1 72 ? -7.573 4.046 7.447 1.00 94.12 72 LEU A N 1
ATOM 596 C CA . LEU A 1 72 ? -6.901 5.214 6.879 1.00 94.12 72 LEU A CA 1
ATOM 597 C C . LEU A 1 72 ? -7.858 6.406 6.768 1.00 94.12 72 LEU A C 1
ATOM 599 O O . LEU A 1 72 ? -9.076 6.259 6.767 1.00 94.12 72 LEU A O 1
ATOM 603 N N . GLY A 1 73 ? -7.292 7.609 6.669 1.00 91.81 73 GLY A N 1
ATOM 604 C CA . GLY A 1 73 ? -8.046 8.848 6.504 1.00 91.81 73 GLY A CA 1
ATOM 605 C C . GLY A 1 73 ? -7.466 9.716 5.394 1.00 91.81 73 GLY A C 1
ATOM 606 O O . GLY A 1 73 ? -6.255 9.739 5.175 1.00 91.81 73 GLY A O 1
ATOM 607 N N . VAL A 1 74 ? -8.335 10.457 4.710 1.00 87.75 74 VAL A N 1
ATOM 608 C CA . VAL A 1 74 ? -7.936 11.394 3.654 1.00 87.75 74 VAL A CA 1
ATOM 609 C C . VAL A 1 74 ? -7.692 12.770 4.262 1.00 87.75 74 VAL A C 1
ATOM 611 O O . VAL A 1 74 ? -8.543 13.314 4.966 1.00 87.75 74 VAL A O 1
ATOM 614 N N . HIS A 1 75 ? -6.534 13.357 3.965 1.00 82.06 75 HIS A N 1
ATOM 615 C CA . HIS A 1 75 ? -6.234 14.737 4.322 1.00 82.06 75 HIS A CA 1
ATOM 616 C C . HIS A 1 75 ? -6.174 15.604 3.064 1.00 82.06 75 HIS A C 1
ATOM 618 O O . HIS A 1 75 ? -5.192 15.565 2.327 1.00 82.06 75 HIS A O 1
ATOM 624 N N . ASN A 1 76 ? -7.215 16.406 2.836 1.00 74.31 76 ASN A N 1
ATOM 625 C CA . ASN A 1 76 ? -7.240 17.376 1.744 1.00 74.31 76 ASN A CA 1
ATOM 626 C C . ASN A 1 76 ? -6.589 18.676 2.218 1.00 74.31 76 ASN A C 1
ATOM 628 O O . ASN A 1 76 ? -7.217 19.462 2.931 1.00 74.31 76 ASN A O 1
ATOM 632 N N . ASP A 1 77 ? -5.336 18.907 1.829 1.00 63.97 77 ASP A N 1
ATOM 633 C CA . ASP A 1 77 ? -4.670 20.192 2.049 1.00 63.97 77 ASP A CA 1
ATOM 634 C C . ASP A 1 77 ? -5.195 21.199 1.009 1.00 63.97 77 ASP A C 1
ATOM 636 O O . ASP A 1 77 ? -4.552 21.518 0.013 1.00 63.97 77 ASP A O 1
ATOM 640 N N . ASN A 1 78 ? -6.430 21.665 1.211 1.00 51.34 78 ASN A N 1
ATOM 641 C CA . ASN A 1 78 ? -7.022 22.749 0.432 1.00 51.34 78 ASN A CA 1
ATOM 642 C C . ASN A 1 78 ? -6.382 24.078 0.859 1.00 51.34 78 ASN A C 1
ATOM 644 O O . ASN A 1 78 ? -7.000 24.890 1.548 1.00 51.34 78 ASN A O 1
ATOM 648 N N . ARG A 1 79 ? -5.124 24.295 0.474 1.00 45.72 79 ARG A N 1
ATOM 649 C CA . ARG A 1 79 ? -4.508 25.623 0.441 1.00 45.72 79 ARG A CA 1
ATOM 650 C C . ARG A 1 79 ? -4.477 26.093 -1.009 1.00 45.72 79 ARG A C 1
ATOM 652 O O . ARG A 1 79 ? -3.514 25.837 -1.725 1.00 45.72 79 ARG A O 1
ATOM 659 N N . LEU A 1 80 ? -5.585 26.717 -1.414 1.00 42.69 80 LEU A N 1
ATOM 660 C CA . LEU A 1 80 ? -5.586 27.724 -2.478 1.00 42.69 80 LEU A CA 1
ATOM 661 C C . LEU A 1 80 ? -4.897 28.993 -1.965 1.00 42.69 80 LEU A C 1
ATOM 663 O O . LEU A 1 80 ? -5.086 29.306 -0.765 1.00 42.69 80 LEU A O 1
#

Organism: NCBI:txid230361

Secondary structure (DSSP, 8-state):
---S-SS-S---PPPP---PPP---HHHHHHHHHHHHHHSSS--HHHHHHHHT--HHHHHHHHHHHHHTTSS--------

Foldseek 3Di:
DPPPPPDPPDPPPDDDDDQDADDDDLVVLLVLLLVVCVVDVDDDLVRSCRVNSHDSVSSVVSQVVCVVVVVDDDDDPPDD